Protein AF-A0A951EGH7-F1 (afdb_monomer_lite)

Foldseek 3Di:
DDDDDDDDDDDDDDDPDDPPPPPPPPPDAPQDALPPPDAAADVVLQVVVVVCVQVVVLQVVVCVVPVFGDWPVCCVVSVVSHDPQWDFADDDPQWTWTDRPDPWTWTKGADPVGRQKIKTWTDNHDAKIWMWIGDRPDIWIWIDSRPPDDIHTHHYDD

Sequence (158 aa):
MVRPAGAVAAAGLLALVSFRAPCALAQGLRDVPSSDVARDRDSHLTAIARTALPIIASLARYRAEHGRCPTLQDRAEFAALLPPGTRIGIPLQDGFELTQGEPAPWMYEASAQNPAQCSLSKKLGWDPDLVYKLDGASAHWFFSPGDGEDDRRVVLDP

Structure (mmCIF, N/CA/C/O backbone):
data_AF-A0A951EGH7-F1
#
_entry.id   AF-A0A951EGH7-F1
#
loop_
_atom_site.group_PDB
_atom_site.id
_atom_site.type_symbol
_atom_site.label_atom_id
_atom_site.label_alt_id
_atom_site.label_comp_id
_atom_site.label_asym_id
_atom_site.label_entity_id
_atom_site.label_seq_id
_atom_site.pdbx_PDB_ins_code
_atom_site.Cartn_x
_atom_site.Cartn_y
_atom_site.Cartn_z
_atom_site.occupancy
_atom_site.B_iso_or_equiv
_atom_site.auth_seq_id
_atom_site.auth_comp_id
_atom_site.auth_asym_id
_atom_site.auth_atom_id
_atom_site.pdbx_PDB_model_num
ATOM 1 N N . MET A 1 1 ? 76.490 54.596 13.956 1.00 41.81 1 MET A N 1
ATOM 2 C CA . MET A 1 1 ? 76.233 54.487 12.503 1.00 41.81 1 MET A CA 1
ATOM 3 C C . MET A 1 1 ? 74.889 53.807 12.321 1.00 41.81 1 MET A C 1
ATOM 5 O O . MET A 1 1 ? 74.787 52.622 12.594 1.00 41.81 1 MET A O 1
ATOM 9 N N . VAL A 1 2 ? 73.855 54.561 11.954 1.00 44.91 2 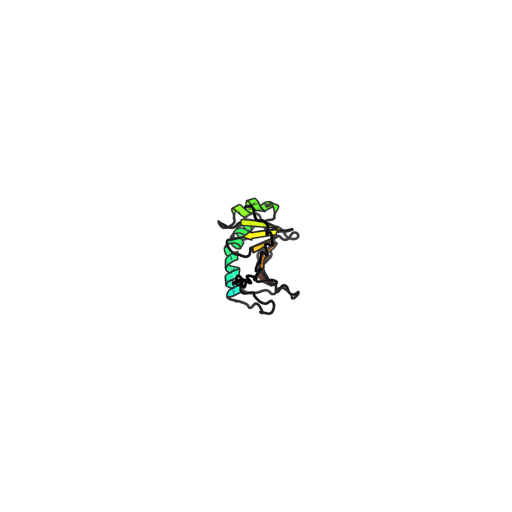VAL A N 1
ATOM 10 C CA . VAL A 1 2 ? 72.505 54.035 11.710 1.00 44.91 2 VAL A CA 1
ATOM 11 C C . VAL A 1 2 ? 72.232 54.227 10.224 1.00 44.91 2 VAL A C 1
ATOM 13 O O . VAL A 1 2 ? 72.296 55.351 9.729 1.00 44.91 2 VAL A O 1
ATOM 16 N N . ARG A 1 3 ? 72.002 53.125 9.506 1.00 41.03 3 ARG A N 1
ATOM 17 C CA . ARG A 1 3 ? 71.509 53.119 8.125 1.00 41.03 3 ARG A CA 1
ATOM 18 C C . ARG A 1 3 ? 70.215 52.307 8.039 1.00 41.03 3 ARG A C 1
ATOM 20 O O . ARG A 1 3 ? 69.987 51.454 8.893 1.00 41.03 3 ARG A O 1
ATOM 27 N N . PRO A 1 4 ? 69.362 52.638 7.060 1.00 49.88 4 PRO A N 1
ATOM 28 C CA . PRO A 1 4 ? 67.918 52.627 7.228 1.00 49.88 4 PRO A CA 1
ATOM 29 C C . PRO A 1 4 ? 67.212 51.670 6.257 1.00 49.88 4 PRO A C 1
ATOM 31 O O . PRO A 1 4 ? 67.850 51.062 5.407 1.00 49.88 4 PRO A O 1
ATOM 34 N N . ALA A 1 5 ? 65.879 51.695 6.354 1.00 44.03 5 ALA A N 1
ATOM 35 C CA . ALA A 1 5 ? 64.911 51.599 5.259 1.00 44.03 5 ALA A CA 1
ATOM 36 C C . ALA A 1 5 ? 64.787 50.280 4.479 1.00 44.03 5 ALA A C 1
ATOM 38 O O . ALA A 1 5 ? 65.745 49.736 3.943 1.00 44.03 5 ALA A O 1
ATOM 39 N N . GLY A 1 6 ? 63.532 49.870 4.289 1.00 38.38 6 GLY A N 1
ATOM 40 C CA . GLY A 1 6 ? 63.160 48.973 3.200 1.00 38.38 6 GLY A CA 1
ATOM 41 C C . GLY A 1 6 ? 61.929 48.136 3.500 1.00 38.38 6 GLY A C 1
ATOM 42 O O . GLY A 1 6 ? 62.043 46.939 3.719 1.00 38.38 6 GLY A O 1
ATOM 43 N N . ALA A 1 7 ? 60.749 48.758 3.496 1.00 46.41 7 ALA A N 1
ATOM 44 C CA . ALA A 1 7 ? 59.517 48.037 3.195 1.00 46.41 7 ALA A CA 1
ATOM 45 C C . ALA A 1 7 ? 59.588 47.480 1.759 1.00 46.41 7 ALA A C 1
ATOM 47 O O . ALA A 1 7 ? 60.259 48.090 0.929 1.00 46.41 7 ALA A O 1
ATOM 48 N N . VAL A 1 8 ? 58.872 46.387 1.461 1.00 46.94 8 VAL A N 1
ATOM 49 C CA . VAL A 1 8 ? 57.928 46.279 0.324 1.00 46.94 8 VAL A CA 1
ATOM 50 C C . VAL A 1 8 ? 57.332 44.860 0.232 1.00 46.94 8 VAL A C 1
ATOM 52 O O . VAL A 1 8 ? 58.038 43.860 0.211 1.00 46.94 8 VAL A O 1
ATOM 55 N N . ALA A 1 9 ? 55.998 44.865 0.150 1.00 40.53 9 ALA A N 1
ATOM 56 C CA . ALA A 1 9 ? 55.059 43.930 -0.475 1.00 40.53 9 ALA A CA 1
ATOM 57 C C . ALA A 1 9 ? 55.058 42.440 -0.088 1.00 40.53 9 ALA A C 1
ATOM 59 O O . ALA A 1 9 ? 55.759 41.603 -0.649 1.00 40.53 9 ALA A O 1
ATOM 60 N N . ALA A 1 10 ? 54.069 42.104 0.744 1.00 47.50 10 ALA A N 1
ATOM 61 C CA . ALA A 1 10 ? 53.392 40.819 0.701 1.00 47.50 10 ALA A CA 1
ATOM 62 C C . ALA A 1 10 ? 52.604 40.684 -0.617 1.00 47.50 10 ALA A C 1
ATOM 64 O O . ALA A 1 10 ? 51.736 41.505 -0.910 1.00 47.50 10 ALA A O 1
ATOM 65 N N . ALA A 1 11 ? 52.873 39.628 -1.380 1.00 46.72 11 ALA A N 1
ATOM 66 C CA . ALA A 1 11 ? 51.999 39.145 -2.442 1.00 46.72 11 ALA A CA 1
ATOM 67 C C . ALA A 1 11 ? 51.654 37.686 -2.123 1.00 46.72 11 ALA A C 1
ATOM 69 O O . ALA A 1 11 ? 52.430 36.768 -2.380 1.00 46.72 11 ALA A O 1
ATOM 70 N N . GLY A 1 12 ? 50.504 37.496 -1.475 1.00 40.19 12 GLY A N 1
ATOM 71 C CA . GLY A 1 12 ? 49.924 36.181 -1.236 1.00 40.19 12 GLY A CA 1
ATOM 72 C C . GLY A 1 12 ? 49.375 35.618 -2.541 1.00 40.19 12 GLY A C 1
ATOM 73 O O . GLY A 1 12 ? 48.466 36.194 -3.133 1.00 40.19 12 GLY A O 1
ATOM 74 N N . LEU A 1 13 ? 49.924 34.491 -2.984 1.00 41.16 13 LEU A N 1
ATOM 75 C CA . LEU A 1 13 ? 49.398 33.723 -4.106 1.00 41.16 13 LEU A CA 1
ATOM 76 C C . LEU A 1 13 ? 48.498 32.617 -3.536 1.00 41.16 13 LEU A C 1
ATOM 78 O O . LEU A 1 13 ? 48.962 31.541 -3.167 1.00 41.16 13 LEU A O 1
ATOM 82 N N . LEU A 1 14 ? 47.201 32.910 -3.412 1.00 43.19 14 LEU A N 1
ATOM 83 C CA . LEU A 1 14 ? 46.178 31.900 -3.146 1.00 43.19 14 LEU A CA 1
ATOM 84 C C . LEU A 1 14 ? 45.895 31.156 -4.460 1.00 43.19 14 LEU A C 1
ATOM 86 O O . LEU A 1 14 ? 45.169 31.646 -5.323 1.00 43.19 14 LEU A O 1
ATOM 90 N N . ALA A 1 15 ? 46.483 29.974 -4.628 1.00 45.31 15 ALA A N 1
ATOM 91 C 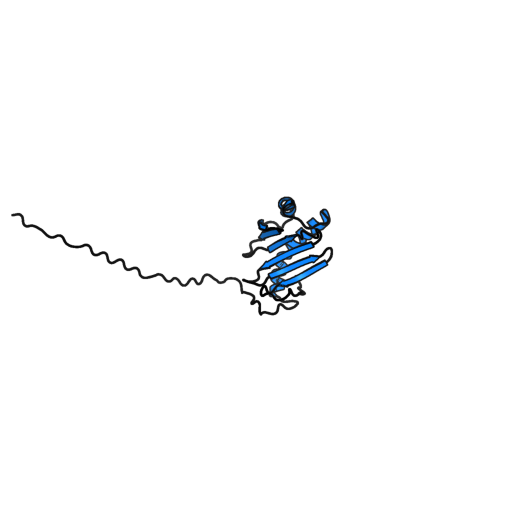CA . ALA A 1 15 ? 46.125 29.068 -5.712 1.00 45.31 15 ALA A CA 1
ATOM 92 C C . ALA A 1 15 ? 44.830 28.319 -5.345 1.00 45.31 15 ALA A C 1
ATOM 94 O O . ALA A 1 15 ? 44.854 27.286 -4.681 1.00 45.31 15 ALA A O 1
ATOM 95 N N . LEU A 1 16 ? 43.687 28.856 -5.776 1.00 49.94 16 LEU A N 1
ATOM 96 C CA . LEU A 1 16 ? 42.416 28.133 -5.842 1.00 49.94 16 LEU A CA 1
ATOM 97 C C . LEU A 1 16 ? 42.444 27.231 -7.081 1.00 49.94 16 LEU A C 1
ATOM 99 O O . LEU A 1 16 ? 42.087 27.663 -8.174 1.00 49.94 16 LEU A O 1
ATOM 103 N N . VAL A 1 17 ? 42.876 25.980 -6.920 1.00 52.22 17 VAL A N 1
ATOM 104 C CA . VAL A 1 17 ? 42.659 24.947 -7.940 1.00 52.22 17 VAL A CA 1
ATOM 105 C C . VAL A 1 17 ? 41.576 24.003 -7.445 1.00 52.22 17 VAL A C 1
ATOM 107 O O . VAL A 1 17 ? 41.686 23.342 -6.416 1.00 52.22 17 VAL A O 1
ATOM 110 N N . SER A 1 18 ? 40.484 24.037 -8.194 1.00 47.56 18 SER A N 1
ATOM 111 C CA . SER A 1 18 ? 39.198 23.414 -7.951 1.00 47.56 18 SER A CA 1
ATOM 112 C C . SER A 1 18 ? 39.304 21.896 -7.792 1.00 47.56 18 SER A C 1
ATOM 114 O O . SER A 1 18 ? 39.573 21.178 -8.754 1.00 47.56 18 SER A O 1
ATOM 116 N N . PHE A 1 19 ? 38.990 21.392 -6.597 1.00 45.84 19 PHE A N 1
ATOM 117 C CA . PHE A 1 19 ? 38.597 19.998 -6.408 1.00 45.84 19 PHE A CA 1
ATOM 118 C C . PHE A 1 19 ? 37.246 19.781 -7.106 1.00 45.84 19 PHE A C 1
ATOM 120 O O . PHE A 1 19 ? 36.183 19.953 -6.515 1.00 45.84 19 PHE A O 1
ATOM 127 N N . ARG A 1 20 ? 37.267 19.399 -8.386 1.00 49.38 20 ARG A N 1
ATOM 128 C CA . ARG A 1 20 ? 36.149 18.648 -8.964 1.00 49.38 20 ARG A CA 1
ATOM 129 C C . ARG A 1 20 ? 36.312 17.206 -8.512 1.00 49.38 20 ARG A C 1
ATOM 131 O O . ARG A 1 20 ? 36.861 16.385 -9.236 1.00 49.38 20 ARG A O 1
ATOM 138 N N . ALA A 1 21 ? 35.863 16.915 -7.294 1.00 47.50 21 ALA A N 1
ATOM 139 C CA . ALA A 1 21 ? 35.483 15.552 -6.971 1.00 47.50 21 ALA A CA 1
ATOM 140 C C . ALA A 1 21 ? 34.373 15.172 -7.965 1.00 47.50 21 ALA A C 1
ATOM 142 O O . ALA A 1 21 ? 33.345 15.856 -7.989 1.00 47.50 21 ALA A O 1
ATOM 143 N N . PRO A 1 22 ? 34.544 14.157 -8.830 1.00 47.56 22 PRO A N 1
ATOM 144 C CA . PRO A 1 22 ? 33.383 13.571 -9.463 1.00 47.56 22 PRO A CA 1
ATOM 145 C C . PRO A 1 22 ? 32.512 13.031 -8.327 1.00 47.56 22 PRO A C 1
ATOM 147 O O . PRO A 1 22 ? 32.901 12.103 -7.619 1.00 47.56 22 PRO A O 1
ATOM 150 N N . CYS A 1 23 ? 31.348 13.651 -8.132 1.00 43.22 23 CYS A N 1
ATOM 151 C CA . CYS A 1 23 ? 30.224 13.040 -7.440 1.00 43.22 23 CYS A CA 1
ATOM 152 C C . CYS A 1 23 ? 29.850 11.762 -8.201 1.00 43.22 23 CYS A C 1
ATOM 154 O O . CYS A 1 23 ? 28.944 11.759 -9.022 1.00 43.22 23 CYS A O 1
ATOM 156 N N . ALA A 1 24 ? 30.568 10.675 -7.948 1.00 45.34 24 ALA A N 1
ATOM 157 C CA . ALA A 1 24 ? 30.141 9.323 -8.267 1.00 45.34 24 ALA A CA 1
ATOM 158 C C . ALA A 1 24 ? 29.547 8.702 -6.994 1.00 45.34 24 ALA A C 1
ATOM 160 O O . ALA A 1 24 ? 29.967 7.647 -6.533 1.00 45.34 24 ALA A O 1
ATOM 161 N N . LEU A 1 25 ? 28.588 9.409 -6.390 1.00 49.91 25 LEU A N 1
ATOM 162 C CA . LEU A 1 25 ? 27.690 8.882 -5.366 1.00 49.91 25 LEU A CA 1
ATOM 163 C C . LEU A 1 25 ? 26.275 8.930 -5.928 1.00 49.91 25 LEU A C 1
ATOM 165 O O . LEU A 1 25 ? 25.472 9.786 -5.582 1.00 49.91 25 LEU A O 1
ATOM 169 N N . ALA A 1 26 ? 26.011 8.010 -6.846 1.00 46.75 26 ALA A N 1
ATOM 170 C CA . ALA A 1 26 ? 24.670 7.584 -7.197 1.00 46.75 26 ALA A CA 1
ATOM 171 C C . ALA A 1 26 ? 24.776 6.189 -7.823 1.00 46.75 26 ALA A C 1
ATOM 173 O O . ALA A 1 26 ? 24.516 5.990 -9.002 1.00 46.75 26 ALA A O 1
ATOM 174 N N . GLN A 1 27 ? 25.123 5.188 -7.011 1.00 39.84 27 GLN A N 1
ATOM 175 C CA . GLN A 1 27 ? 24.577 3.839 -7.219 1.00 39.84 27 GLN A CA 1
ATOM 176 C C . GLN A 1 27 ? 23.114 3.833 -6.736 1.00 39.84 27 GLN A C 1
ATOM 178 O O . GLN A 1 27 ? 22.704 3.004 -5.928 1.00 39.84 27 GLN A O 1
ATOM 183 N N . GLY A 1 28 ? 22.367 4.859 -7.152 1.00 37.56 28 GLY A N 1
ATOM 184 C CA . GLY A 1 28 ? 20.954 5.012 -6.883 1.00 37.56 28 GLY A CA 1
ATOM 185 C C . GLY A 1 28 ? 20.215 3.999 -7.733 1.00 37.56 28 GLY A C 1
ATOM 186 O O . GLY A 1 28 ? 20.627 3.743 -8.861 1.00 37.56 28 GLY A O 1
ATOM 187 N N . LEU A 1 29 ? 19.218 3.372 -7.111 1.00 45.72 29 LEU A N 1
ATOM 188 C CA . LEU A 1 29 ? 17.989 2.857 -7.708 1.00 45.72 29 LEU A CA 1
ATOM 189 C C . LEU A 1 29 ? 18.094 2.653 -9.224 1.00 45.72 29 LEU A C 1
ATOM 191 O O . LEU A 1 29 ? 18.170 3.621 -9.969 1.00 45.72 29 LEU A O 1
ATOM 195 N N . ARG A 1 30 ? 18.095 1.397 -9.688 1.00 49.50 30 ARG A N 1
ATOM 196 C CA . ARG A 1 30 ? 17.827 1.117 -11.104 1.00 49.50 30 ARG A CA 1
ATOM 197 C C . ARG A 1 30 ? 16.512 1.815 -11.448 1.00 49.50 30 ARG A C 1
ATOM 199 O O . ARG A 1 30 ? 15.463 1.317 -11.058 1.00 49.50 30 ARG A O 1
ATOM 206 N N . ASP A 1 31 ? 16.601 2.968 -12.100 1.00 57.47 31 ASP A N 1
ATOM 207 C CA . ASP A 1 31 ? 15.444 3.704 -12.576 1.00 57.47 31 ASP A CA 1
ATOM 208 C C . ASP A 1 31 ? 14.709 2.777 -13.537 1.00 57.47 31 ASP A C 1
ATOM 210 O O . ASP A 1 31 ? 15.292 2.319 -14.523 1.00 57.47 31 ASP A O 1
ATOM 214 N N . VAL A 1 32 ? 13.458 2.447 -13.223 1.00 56.97 32 VAL A N 1
ATOM 215 C CA . VAL A 1 32 ? 12.575 1.799 -14.192 1.00 56.97 32 VAL A CA 1
ATOM 216 C C . VAL A 1 32 ? 12.161 2.897 -15.178 1.00 56.97 32 VAL A C 1
ATOM 218 O O . VAL A 1 32 ? 11.505 3.852 -14.755 1.00 56.97 32 VAL A O 1
ATOM 221 N N . PRO A 1 33 ? 12.561 2.841 -16.463 1.00 58.78 33 PRO A N 1
ATOM 222 C CA . PRO A 1 33 ? 12.105 3.811 -17.451 1.00 58.78 33 PRO A CA 1
ATOM 223 C C . PRO A 1 33 ? 10.580 3.744 -17.569 1.00 58.78 33 PRO A C 1
ATOM 225 O O . PRO A 1 33 ? 10.022 2.650 -17.581 1.00 58.78 33 PRO A O 1
ATOM 228 N N . SER A 1 34 ? 9.902 4.880 -17.753 1.00 59.16 34 SER A N 1
ATOM 229 C CA . SER A 1 34 ? 8.457 4.892 -18.056 1.00 59.16 34 SER A CA 1
ATOM 230 C C . SER A 1 34 ? 8.112 4.042 -19.293 1.00 59.16 34 SER A C 1
ATOM 232 O O . SER A 1 34 ? 7.057 3.418 -19.359 1.00 59.16 34 SER A O 1
ATOM 234 N N . SER A 1 35 ? 9.060 3.941 -20.235 1.00 53.56 35 SER A N 1
ATOM 235 C CA . SER A 1 35 ? 8.962 3.131 -21.457 1.00 53.56 35 SER A CA 1
ATOM 236 C C . SER A 1 35 ? 9.152 1.619 -21.266 1.00 53.56 35 SER A C 1
ATOM 238 O O . SER A 1 35 ? 8.836 0.859 -22.188 1.00 53.56 35 SER A O 1
ATOM 240 N N . ASP A 1 36 ? 9.625 1.150 -20.103 1.00 59.94 36 ASP A N 1
ATOM 241 C CA . ASP A 1 36 ? 9.637 -0.283 -19.812 1.00 59.94 36 ASP A CA 1
ATOM 242 C C . ASP A 1 36 ? 8.200 -0.732 -19.529 1.00 59.94 36 ASP A C 1
ATOM 244 O O . ASP A 1 36 ? 7.575 -0.407 -18.519 1.00 59.94 36 ASP A O 1
ATOM 248 N N . VAL A 1 37 ? 7.643 -1.490 -20.475 1.00 65.12 37 VAL A N 1
ATOM 249 C CA . VAL A 1 37 ? 6.310 -2.074 -20.348 1.00 65.12 37 VAL A CA 1
ATOM 250 C C . VAL A 1 37 ? 6.330 -3.041 -19.171 1.00 65.12 37 VAL A C 1
ATOM 252 O O . VAL A 1 37 ? 6.814 -4.161 -19.318 1.00 65.12 37 VAL A O 1
ATOM 255 N N . ALA A 1 38 ? 5.806 -2.625 -18.018 1.00 79.38 38 ALA A N 1
ATOM 256 C CA . ALA A 1 38 ? 5.542 -3.517 -16.899 1.00 79.38 38 ALA A CA 1
ATOM 257 C C . ALA A 1 38 ? 4.751 -4.739 -17.381 1.00 79.38 38 ALA A C 1
ATOM 259 O O . ALA A 1 38 ? 3.702 -4.604 -18.017 1.00 79.38 38 ALA A O 1
ATOM 260 N N . ARG A 1 39 ? 5.281 -5.934 -17.113 1.00 86.81 39 ARG A N 1
ATOM 261 C CA . ARG A 1 39 ? 4.698 -7.207 -17.552 1.00 86.81 39 ARG A CA 1
ATOM 262 C C . ARG A 1 39 ? 4.141 -7.971 -16.365 1.00 86.81 39 ARG A C 1
ATOM 264 O O . ARG A 1 39 ? 4.640 -7.863 -15.246 1.00 86.81 39 ARG A O 1
ATOM 271 N N . ASP A 1 40 ? 3.152 -8.811 -16.638 1.00 91.19 40 ASP A N 1
ATOM 272 C CA . ASP A 1 40 ? 2.726 -9.821 -15.678 1.00 91.19 40 ASP A CA 1
ATOM 273 C C . ASP A 1 40 ? 3.914 -10.699 -15.272 1.00 91.19 40 ASP A C 1
ATOM 275 O O . ASP A 1 40 ? 4.724 -11.110 -16.110 1.00 91.19 40 ASP A O 1
ATOM 279 N N . ARG A 1 41 ? 3.989 -11.003 -13.975 1.00 91.19 41 ARG A N 1
ATOM 280 C CA . ARG A 1 41 ? 5.050 -11.785 -13.328 1.00 91.19 41 ARG A CA 1
ATOM 281 C C . ARG A 1 41 ? 6.449 -11.207 -13.518 1.00 91.19 41 ARG A C 1
ATOM 283 O O . ARG A 1 41 ? 7.434 -11.944 -13.460 1.00 91.19 41 ARG A O 1
ATOM 290 N N . ASP A 1 42 ? 6.551 -9.895 -13.717 1.00 92.75 42 ASP A N 1
ATOM 291 C CA . ASP A 1 42 ? 7.835 -9.211 -13.674 1.00 92.75 42 ASP A CA 1
ATOM 292 C C . ASP A 1 42 ? 8.515 -9.467 -12.318 1.00 92.75 42 ASP A C 1
ATOM 294 O O . ASP A 1 42 ? 7.931 -9.245 -11.250 1.00 92.75 42 ASP A O 1
ATOM 298 N N . SER A 1 43 ? 9.740 -9.994 -12.352 1.00 92.94 43 SER A N 1
ATOM 299 C CA . SER A 1 43 ? 10.443 -10.435 -11.144 1.00 92.94 43 SER A CA 1
ATOM 300 C C . SER A 1 43 ? 10.877 -9.268 -10.264 1.00 92.94 43 SER A C 1
ATOM 302 O O . SER A 1 43 ? 10.926 -9.415 -9.040 1.00 92.94 43 SER A O 1
ATOM 304 N N . HIS A 1 44 ? 11.156 -8.108 -10.860 1.00 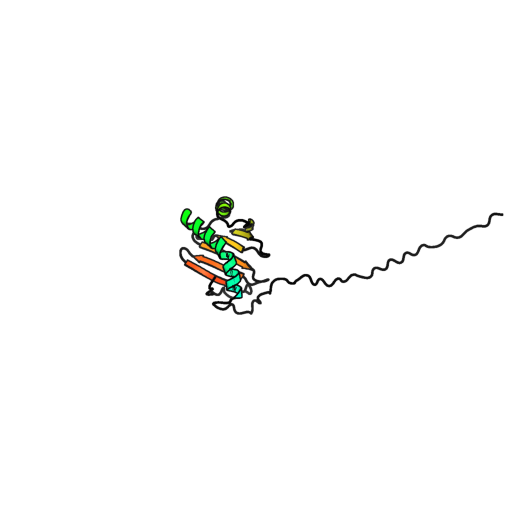91.31 44 HIS A N 1
ATOM 305 C CA . HIS A 1 44 ? 11.540 -6.908 -10.136 1.00 91.31 44 HIS A CA 1
ATOM 306 C C . HIS A 1 44 ? 10.330 -6.297 -9.424 1.00 91.31 44 HIS A C 1
ATOM 308 O O . HIS A 1 44 ? 10.377 -6.101 -8.208 1.00 91.31 44 HIS A O 1
ATOM 314 N N . LEU A 1 45 ? 9.215 -6.104 -10.134 1.00 93.69 45 LEU A N 1
ATOM 315 C CA . LEU A 1 45 ? 7.967 -5.619 -9.535 1.00 93.69 45 LEU A CA 1
ATOM 316 C C . LEU A 1 45 ? 7.432 -6.589 -8.480 1.00 93.69 45 LEU A C 1
ATOM 318 O O . LEU A 1 45 ? 6.971 -6.154 -7.429 1.00 93.69 45 LEU A O 1
ATOM 322 N N . THR A 1 46 ? 7.557 -7.899 -8.706 1.00 95.56 46 THR A N 1
ATOM 323 C CA . THR A 1 46 ? 7.195 -8.922 -7.712 1.00 95.56 46 THR A CA 1
ATOM 324 C C . THR A 1 46 ? 8.046 -8.805 -6.445 1.00 95.56 46 THR A C 1
ATOM 326 O O . THR A 1 46 ? 7.515 -8.858 -5.334 1.00 95.56 46 THR A O 1
ATOM 329 N N . ALA A 1 47 ? 9.361 -8.608 -6.580 1.00 94.06 47 ALA A N 1
ATOM 330 C CA . ALA A 1 47 ? 10.243 -8.404 -5.431 1.00 94.06 47 ALA A CA 1
ATOM 331 C C . ALA A 1 47 ? 9.887 -7.129 -4.652 1.00 94.06 47 ALA A C 1
ATOM 333 O O . ALA A 1 47 ? 9.923 -7.131 -3.423 1.00 94.06 47 ALA A O 1
ATOM 334 N N . ILE A 1 48 ? 9.486 -6.063 -5.347 1.00 94.06 48 ILE A N 1
ATOM 335 C CA . ILE A 1 48 ? 9.017 -4.834 -4.706 1.00 94.06 48 ILE A CA 1
ATOM 336 C C . ILE A 1 48 ? 7.674 -5.066 -4.005 1.00 94.06 48 ILE A C 1
ATOM 338 O O . ILE A 1 48 ? 7.553 -4.744 -2.823 1.00 94.06 48 ILE A O 1
ATOM 342 N N . ALA A 1 49 ? 6.697 -5.680 -4.677 1.00 96.44 49 ALA A N 1
ATOM 343 C CA . ALA A 1 49 ? 5.382 -6.011 -4.121 1.00 96.44 49 ALA A CA 1
ATOM 344 C C . ALA A 1 49 ? 5.483 -6.837 -2.827 1.00 96.44 49 ALA A C 1
ATOM 346 O O . ALA A 1 49 ? 4.754 -6.579 -1.868 1.00 96.44 49 ALA A O 1
ATOM 347 N N . ARG A 1 50 ? 6.448 -7.765 -2.748 1.00 95.81 50 ARG A N 1
ATOM 348 C CA . ARG A 1 50 ? 6.750 -8.537 -1.526 1.00 95.81 50 ARG A CA 1
ATOM 349 C C . ARG A 1 50 ? 7.021 -7.667 -0.310 1.00 95.81 50 ARG A C 1
ATOM 351 O O . ARG A 1 50 ? 6.621 -8.024 0.796 1.00 95.81 50 ARG A O 1
ATOM 358 N N . THR A 1 51 ? 7.663 -6.517 -0.501 1.00 94.88 51 THR A N 1
ATOM 359 C CA . THR A 1 51 ? 7.979 -5.606 0.609 1.00 94.88 51 THR A CA 1
ATOM 360 C C . THR A 1 51 ? 6.731 -4.974 1.227 1.00 94.88 51 THR A C 1
ATOM 362 O O . THR A 1 51 ? 6.768 -4.599 2.395 1.00 94.88 51 THR A O 1
ATOM 365 N N . ALA A 1 52 ? 5.612 -4.901 0.496 1.00 95.81 52 ALA A N 1
ATOM 366 C CA . ALA A 1 52 ? 4.339 -4.413 1.027 1.00 95.81 52 ALA A CA 1
ATOM 367 C C . ALA A 1 52 ? 3.545 -5.481 1.790 1.00 95.81 52 ALA A C 1
ATOM 369 O O . ALA A 1 52 ? 2.632 -5.117 2.528 1.00 95.81 52 ALA A O 1
ATOM 370 N N . LEU A 1 53 ? 3.851 -6.778 1.646 1.00 96.25 53 LEU A N 1
ATOM 371 C CA . LEU A 1 53 ? 3.038 -7.853 2.235 1.00 96.25 53 LEU A CA 1
ATOM 372 C C . LEU A 1 53 ? 2.804 -7.695 3.748 1.00 96.25 53 LEU A C 1
ATOM 374 O O . LEU A 1 53 ? 1.659 -7.857 4.178 1.00 96.25 53 LEU A O 1
ATOM 378 N N . PRO A 1 54 ? 3.808 -7.327 4.570 1.00 95.94 54 PRO A N 1
ATOM 379 C CA . PRO A 1 54 ? 3.576 -7.097 5.993 1.00 95.94 54 PRO A CA 1
ATOM 380 C C . PRO A 1 54 ? 2.606 -5.935 6.264 1.00 95.94 54 PRO A C 1
ATOM 382 O O . PRO A 1 54 ? 1.747 -6.050 7.135 1.00 95.94 54 PRO A O 1
ATOM 385 N N . ILE A 1 55 ? 2.691 -4.848 5.488 1.00 96.50 55 ILE A N 1
ATOM 386 C CA . ILE A 1 55 ? 1.790 -3.688 5.591 1.00 96.50 55 ILE A CA 1
ATOM 387 C C . ILE A 1 55 ? 0.372 -4.072 5.146 1.00 96.50 55 ILE A C 1
ATOM 389 O O . ILE A 1 55 ? -0.600 -3.740 5.823 1.00 96.50 55 ILE A O 1
ATOM 393 N N . ILE A 1 56 ? 0.244 -4.815 4.041 1.00 97.12 56 ILE A N 1
ATOM 394 C CA . ILE A 1 56 ? -1.037 -5.327 3.534 1.00 97.12 56 ILE A CA 1
ATOM 395 C C . ILE A 1 56 ? -1.708 -6.218 4.585 1.00 97.12 56 ILE A C 1
ATOM 397 O O . ILE A 1 56 ? -2.915 -6.111 4.799 1.00 97.12 56 ILE A O 1
ATOM 401 N N . ALA A 1 57 ? -0.941 -7.054 5.290 1.00 97.12 57 ALA A N 1
ATOM 402 C CA . ALA A 1 57 ? -1.467 -7.865 6.383 1.00 97.12 57 ALA A CA 1
ATOM 403 C C . ALA A 1 57 ? -1.994 -7.002 7.546 1.00 97.12 57 ALA A C 1
ATOM 405 O O . ALA A 1 57 ? -3.068 -7.289 8.076 1.00 97.12 57 ALA A O 1
ATOM 406 N N . SER A 1 58 ? -1.292 -5.927 7.920 1.00 97.44 58 SER A N 1
ATOM 407 C CA . SER A 1 58 ? -1.772 -4.969 8.928 1.00 97.44 58 SER A CA 1
ATOM 408 C C . SER A 1 58 ? -3.041 -4.240 8.476 1.00 97.44 58 SER A C 1
ATOM 410 O O . SER A 1 58 ? -3.978 -4.116 9.263 1.00 97.44 58 SER A O 1
ATOM 412 N N . LEU A 1 59 ? -3.123 -3.823 7.205 1.00 97.12 59 LEU A N 1
ATOM 413 C CA . LEU A 1 59 ? -4.341 -3.242 6.624 1.00 97.12 59 LEU A CA 1
ATOM 414 C C . LEU A 1 59 ? -5.509 -4.229 6.668 1.00 97.12 59 LEU A C 1
ATOM 416 O O . LEU A 1 59 ? -6.617 -3.853 7.042 1.00 97.12 59 LEU A O 1
ATOM 420 N N . ALA A 1 60 ? -5.274 -5.494 6.319 1.00 96.75 60 ALA A N 1
ATOM 421 C CA . ALA A 1 60 ? -6.304 -6.525 6.360 1.00 96.75 60 ALA A CA 1
ATOM 422 C C . ALA A 1 60 ? -6.841 -6.742 7.783 1.00 96.75 60 ALA A C 1
ATOM 424 O O . ALA A 1 60 ? -8.054 -6.836 7.959 1.00 96.75 60 ALA A O 1
ATOM 425 N N . ARG A 1 61 ? -5.962 -6.760 8.796 1.00 97.38 61 ARG A N 1
ATOM 426 C CA . ARG A 1 61 ? -6.361 -6.856 10.213 1.00 97.38 61 ARG A CA 1
ATOM 427 C C . ARG A 1 61 ? -7.188 -5.653 10.650 1.00 97.38 61 ARG A C 1
ATOM 429 O O . ARG A 1 61 ? -8.302 -5.842 11.124 1.00 97.38 61 ARG A O 1
ATOM 436 N N . TYR A 1 62 ? -6.699 -4.439 10.389 1.00 97.56 62 TYR A N 1
ATOM 437 C CA . TYR A 1 62 ? -7.433 -3.213 10.707 1.00 97.56 62 TYR A CA 1
ATOM 438 C C . TYR A 1 62 ? -8.832 -3.229 10.073 1.00 97.56 62 TYR A C 1
ATOM 440 O O . TYR A 1 62 ? -9.842 -2.979 10.722 1.00 97.56 62 TYR A O 1
ATOM 448 N N . ARG A 1 63 ? -8.931 -3.612 8.798 1.00 96.25 63 ARG A N 1
ATOM 449 C CA . ARG A 1 63 ? -10.223 -3.683 8.104 1.00 96.25 63 ARG A CA 1
ATOM 450 C C . ARG A 1 63 ? -11.147 -4.763 8.649 1.00 96.25 63 ARG A C 1
ATOM 452 O O . ARG A 1 63 ? -12.355 -4.549 8.657 1.00 96.25 63 ARG A O 1
ATOM 459 N N . ALA A 1 64 ? -10.614 -5.902 9.079 1.00 95.69 64 ALA A N 1
ATOM 460 C CA . ALA A 1 64 ? -11.417 -6.952 9.697 1.00 95.69 64 ALA A CA 1
ATOM 461 C C . ALA A 1 64 ? -12.041 -6.482 11.022 1.00 95.69 64 ALA A C 1
ATOM 463 O O . ALA A 1 64 ? -13.170 -6.857 11.328 1.00 95.69 64 ALA A O 1
ATOM 464 N N . GLU A 1 65 ? -11.331 -5.637 11.772 1.00 96.94 65 GLU A N 1
ATOM 465 C CA . GLU A 1 65 ? -11.780 -5.105 13.063 1.00 96.94 65 GLU A CA 1
ATOM 466 C C . GLU A 1 65 ? -12.724 -3.901 12.910 1.00 96.94 65 GLU A C 1
ATOM 468 O O . GLU A 1 65 ? -13.725 -3.803 13.619 1.00 96.94 65 GLU A O 1
ATOM 473 N N . HIS A 1 66 ? -12.451 -3.009 11.954 1.00 96.44 66 HIS A N 1
ATOM 474 C CA . HIS A 1 66 ? -13.151 -1.724 11.832 1.00 96.44 66 HIS A CA 1
ATOM 475 C C . HIS A 1 66 ? -14.117 -1.630 10.642 1.00 96.44 66 HIS A C 1
ATOM 477 O O . HIS A 1 66 ? -14.878 -0.667 10.543 1.00 96.44 66 HIS A O 1
ATOM 483 N N . GLY A 1 67 ? -14.080 -2.576 9.701 1.00 95.44 67 GLY A N 1
ATOM 484 C CA . GLY A 1 67 ? -14.901 -2.556 8.483 1.00 95.44 67 GLY A CA 1
ATOM 485 C C . GLY A 1 67 ? -14.526 -1.467 7.465 1.00 95.44 67 GLY A C 1
ATOM 486 O O . GLY A 1 67 ? -15.223 -1.299 6.465 1.00 95.44 67 GLY A O 1
ATOM 487 N N . ARG A 1 68 ? -13.433 -0.727 7.694 1.00 95.94 68 ARG A N 1
ATOM 488 C CA . ARG A 1 68 ? -12.949 0.387 6.859 1.00 95.94 68 ARG A CA 1
ATOM 489 C C . ARG A 1 68 ? -11.426 0.459 6.841 1.00 95.94 68 ARG A C 1
ATOM 491 O O . ARG A 1 68 ? -10.772 -0.077 7.731 1.00 95.94 68 ARG A O 1
ATOM 498 N N . CYS A 1 69 ? -10.866 1.119 5.835 1.00 96.88 69 CYS A N 1
ATOM 499 C CA . CYS A 1 69 ? -9.450 1.457 5.780 1.00 96.88 69 CYS A CA 1
ATOM 500 C C . CYS A 1 69 ? -9.103 2.522 6.854 1.00 96.88 69 CYS A C 1
ATOM 502 O O . CYS A 1 69 ? -9.961 3.348 7.198 1.00 96.88 69 CYS A O 1
ATOM 504 N N . PRO A 1 70 ? -7.877 2.504 7.413 1.00 96.38 70 PRO A N 1
ATOM 505 C CA . PRO A 1 70 ? -7.447 3.492 8.401 1.00 96.38 70 PRO A CA 1
ATOM 506 C C . PRO A 1 70 ? -7.329 4.882 7.771 1.00 96.38 70 PRO A C 1
ATOM 508 O O . PRO A 1 70 ? -6.877 5.031 6.640 1.00 96.38 70 PRO A O 1
ATOM 511 N N . THR A 1 71 ? -7.711 5.918 8.501 1.00 95.19 71 THR A N 1
ATOM 512 C CA . THR A 1 71 ? -7.540 7.314 8.083 1.00 95.19 71 THR A CA 1
ATOM 513 C C . THR A 1 71 ? -6.384 7.953 8.844 1.00 95.19 71 THR A C 1
ATOM 515 O O . THR A 1 71 ? -5.809 7.361 9.761 1.00 95.19 71 THR A O 1
ATOM 518 N N . LEU A 1 72 ? -6.060 9.207 8.524 1.00 91.69 72 LEU A N 1
ATOM 519 C CA . LEU A 1 72 ? -5.070 9.965 9.289 1.00 91.69 72 LEU A CA 1
ATOM 520 C C . LEU A 1 72 ? -5.457 10.118 10.776 1.00 91.69 72 LEU A C 1
ATOM 522 O O . LEU A 1 72 ? -4.573 10.218 11.630 1.00 91.69 72 LEU A O 1
ATOM 526 N N . GLN A 1 73 ? -6.757 10.106 11.099 1.00 92.06 73 GLN A N 1
ATOM 527 C CA . GLN A 1 73 ? -7.245 10.165 12.483 1.00 92.06 73 GLN A CA 1
ATOM 528 C C . GLN A 1 73 ? -6.929 8.878 13.256 1.00 92.06 73 GLN A C 1
ATOM 530 O O . GLN A 1 73 ? -6.630 8.935 14.446 1.00 92.06 73 GLN A O 1
ATOM 535 N N . ASP A 1 74 ? -6.898 7.738 12.565 1.00 94.38 74 ASP A N 1
ATOM 536 C CA . ASP A 1 74 ? -6.646 6.420 13.156 1.00 94.38 74 ASP A CA 1
ATOM 537 C C . ASP A 1 74 ? -5.155 6.066 13.199 1.00 94.38 74 ASP A C 1
ATOM 539 O O . ASP A 1 74 ? -4.785 4.964 13.596 1.00 94.38 74 ASP A O 1
ATOM 543 N N . ARG A 1 75 ? -4.264 6.979 12.788 1.00 91.19 75 ARG A N 1
ATOM 544 C CA . ARG A 1 75 ? -2.833 6.685 12.594 1.00 91.19 75 ARG A CA 1
ATOM 545 C C . ARG A 1 75 ? -2.167 6.027 13.803 1.00 91.19 75 ARG A C 1
ATOM 547 O O . ARG A 1 75 ? -1.298 5.187 13.628 1.00 91.19 75 ARG A O 1
ATOM 554 N N . ALA A 1 76 ? -2.538 6.422 15.023 1.00 92.56 76 ALA A N 1
ATOM 555 C CA . ALA A 1 76 ? -1.921 5.906 16.243 1.00 92.56 76 ALA A CA 1
ATOM 556 C C . ALA A 1 76 ? -2.363 4.466 16.530 1.00 92.56 76 ALA A C 1
ATOM 558 O O . ALA A 1 76 ? -1.548 3.637 16.924 1.00 92.56 76 ALA A O 1
ATOM 559 N N . GLU A 1 77 ? -3.638 4.174 16.285 1.00 95.56 77 GLU A N 1
ATOM 560 C CA . GLU A 1 77 ? -4.202 2.831 16.382 1.00 95.56 77 GLU A CA 1
ATOM 561 C C . GLU A 1 77 ? -3.623 1.932 15.287 1.00 95.56 77 GLU A C 1
ATOM 563 O O . GLU A 1 77 ? -3.083 0.867 15.577 1.00 95.56 77 GLU A O 1
ATOM 568 N N . PHE A 1 78 ? -3.617 2.403 14.037 1.00 96.38 78 PHE A N 1
ATOM 569 C CA . PHE A 1 78 ? -3.037 1.654 12.928 1.00 96.38 78 PHE A CA 1
ATOM 570 C C . PHE A 1 78 ? -1.533 1.405 13.117 1.00 96.38 78 PHE A C 1
ATOM 572 O O . PHE A 1 78 ? -1.057 0.306 12.834 1.00 96.38 78 PHE A O 1
ATOM 579 N N . ALA A 1 79 ? -0.787 2.369 13.670 1.00 94.75 79 ALA A N 1
ATOM 580 C CA . ALA A 1 79 ? 0.631 2.201 13.986 1.00 94.75 79 ALA A CA 1
ATOM 581 C C . ALA A 1 79 ? 0.900 1.035 14.947 1.00 94.75 79 ALA A C 1
ATOM 583 O O . ALA A 1 79 ? 1.939 0.389 14.827 1.00 94.75 79 ALA A O 1
ATOM 584 N N . ALA A 1 80 ? -0.026 0.732 15.863 1.00 95.56 80 ALA A N 1
ATOM 585 C CA . ALA A 1 80 ? 0.107 -0.400 16.779 1.00 95.56 80 ALA A CA 1
ATOM 586 C C . ALA A 1 80 ? 0.000 -1.763 16.069 1.00 95.56 80 ALA A C 1
ATOM 588 O O . ALA A 1 80 ? 0.482 -2.767 16.593 1.00 95.56 80 ALA A O 1
ATOM 589 N N . LEU A 1 81 ? -0.601 -1.803 14.875 1.00 96.69 81 LEU A N 1
ATOM 590 C CA . LEU A 1 81 ? -0.729 -3.008 14.051 1.00 96.69 81 LEU A CA 1
ATOM 591 C C . LEU A 1 81 ? 0.413 -3.174 13.045 1.00 96.69 81 LEU A C 1
ATOM 593 O O . LEU A 1 81 ? 0.521 -4.237 12.423 1.00 96.69 81 LEU A O 1
ATOM 597 N N . LEU A 1 82 ? 1.225 -2.137 12.826 1.00 95.94 82 LEU A N 1
ATOM 598 C CA . LEU A 1 82 ? 2.287 -2.168 11.829 1.00 95.94 82 LEU A CA 1
ATOM 599 C C . LEU A 1 82 ? 3.435 -3.105 12.245 1.00 95.94 82 LEU A C 1
ATOM 601 O O . LEU A 1 82 ? 3.697 -3.295 13.436 1.00 95.94 82 LEU A O 1
ATOM 605 N N . PRO A 1 83 ? 4.164 -3.681 11.271 1.00 93.81 83 PRO A N 1
ATOM 606 C CA . PRO A 1 83 ? 5.345 -4.484 11.559 1.00 93.81 83 PRO A CA 1
ATOM 607 C C . PRO A 1 83 ? 6.383 -3.688 12.368 1.00 93.81 83 PRO A C 1
ATOM 609 O O . PRO A 1 83 ? 6.581 -2.498 12.088 1.00 93.81 83 PRO A O 1
ATOM 612 N N . PRO A 1 84 ? 7.109 -4.324 13.308 1.00 91.19 84 PRO A N 1
ATOM 613 C CA . PRO A 1 84 ? 8.178 -3.666 14.052 1.00 91.19 84 PRO A CA 1
ATOM 614 C C . PRO A 1 84 ? 9.181 -2.966 13.128 1.00 91.19 84 PRO A C 1
ATOM 616 O O . PRO A 1 84 ? 9.622 -3.531 12.130 1.00 91.19 84 PRO A O 1
ATOM 619 N N . GLY A 1 85 ? 9.546 -1.729 13.467 1.00 89.25 85 GLY A N 1
ATOM 620 C CA . GLY A 1 85 ? 10.458 -0.909 12.662 1.00 89.25 85 GLY A CA 1
ATOM 621 C C . GLY A 1 85 ? 9.791 -0.132 11.521 1.00 89.25 85 GLY A C 1
ATOM 622 O O . GLY A 1 85 ? 10.446 0.728 10.929 1.00 89.25 85 GLY A O 1
ATOM 623 N N . THR A 1 86 ? 8.502 -0.361 11.252 1.00 94.31 86 THR A N 1
ATOM 624 C CA . THR A 1 86 ? 7.724 0.492 10.344 1.00 94.31 86 THR A CA 1
ATOM 625 C C . THR A 1 86 ? 7.395 1.805 11.039 1.00 94.31 86 THR A C 1
ATOM 627 O O . THR A 1 86 ? 6.899 1.819 12.166 1.00 94.31 86 THR A O 1
ATOM 630 N N . ARG A 1 87 ? 7.668 2.923 10.371 1.00 91.88 87 ARG A N 1
ATOM 631 C CA . ARG A 1 87 ? 7.357 4.264 10.873 1.00 91.88 87 ARG A CA 1
ATOM 632 C C . ARG A 1 87 ? 6.312 4.914 9.982 1.00 91.88 87 ARG A C 1
ATOM 634 O O . ARG A 1 87 ? 6.475 4.907 8.765 1.00 91.88 87 ARG A O 1
ATOM 641 N N . ILE A 1 88 ? 5.286 5.496 10.600 1.00 93.12 88 ILE A N 1
ATOM 642 C CA . ILE A 1 88 ? 4.383 6.420 9.912 1.00 93.12 88 ILE A CA 1
ATOM 643 C C . ILE A 1 88 ? 5.105 7.762 9.792 1.00 93.12 88 ILE A C 1
ATOM 645 O O . ILE A 1 88 ? 5.533 8.327 10.802 1.00 93.12 88 ILE A O 1
ATOM 649 N N . GLY A 1 89 ? 5.298 8.208 8.556 1.00 87.81 89 GLY A N 1
ATOM 650 C CA . GLY A 1 89 ? 6.028 9.420 8.209 1.00 87.81 89 GLY A CA 1
ATOM 651 C C . GLY A 1 89 ? 5.111 10.619 7.997 1.00 87.81 89 GLY A C 1
ATOM 652 O O . GLY A 1 89 ? 4.213 10.894 8.798 1.00 87.81 89 GLY A O 1
ATOM 653 N N . ILE A 1 90 ? 5.386 11.362 6.927 1.00 84.88 90 ILE A N 1
ATOM 654 C CA . ILE A 1 90 ? 4.737 12.638 6.632 1.00 84.88 90 ILE A CA 1
ATOM 655 C C . ILE A 1 90 ? 3.238 12.414 6.360 1.00 84.88 90 ILE A C 1
ATOM 657 O O . ILE A 1 90 ? 2.887 11.546 5.557 1.00 84.88 90 ILE A O 1
ATOM 661 N N . PRO A 1 91 ? 2.341 13.180 7.012 1.00 87.25 91 PRO A N 1
ATOM 662 C CA . PRO A 1 91 ? 0.934 13.221 6.639 1.00 87.25 91 PRO A CA 1
ATOM 663 C C . PRO A 1 91 ? 0.764 13.760 5.218 1.00 87.25 91 PRO A C 1
ATOM 665 O O . PRO A 1 91 ? 1.274 14.834 4.894 1.00 87.25 91 PRO A O 1
ATOM 668 N N . LEU A 1 92 ? 0.001 13.043 4.404 1.00 86.81 92 LEU A N 1
ATOM 669 C CA . LEU A 1 92 ? -0.525 13.541 3.140 1.00 86.81 92 LEU A CA 1
ATOM 670 C C . LEU A 1 92 ? -1.959 14.035 3.334 1.00 86.81 92 LEU A C 1
ATOM 672 O O . LEU A 1 92 ? -2.544 13.857 4.402 1.00 86.81 92 LEU A O 1
ATOM 676 N N . GLN A 1 93 ? -2.531 14.638 2.290 1.00 85.50 93 GLN A N 1
ATOM 677 C CA . GLN A 1 93 ? -3.912 15.118 2.315 1.00 85.50 93 GLN A CA 1
ATOM 678 C C . GLN A 1 93 ? -4.891 14.015 2.751 1.00 85.50 93 GLN A C 1
ATOM 680 O O . GLN A 1 93 ? -5.642 14.218 3.701 1.00 85.50 93 GLN A O 1
ATOM 685 N N . ASP A 1 94 ? -4.806 12.839 2.122 1.00 88.62 94 ASP A N 1
ATOM 686 C CA . ASP A 1 94 ? -5.708 11.705 2.361 1.00 88.62 94 ASP A CA 1
ATOM 687 C C . ASP A 1 94 ? -4.949 10.441 2.814 1.00 88.62 94 ASP A C 1
ATOM 689 O O . ASP A 1 94 ? -5.403 9.308 2.644 1.00 88.62 94 ASP A O 1
ATOM 693 N N . GLY A 1 95 ? -3.757 10.619 3.391 1.00 93.25 95 GLY A N 1
ATOM 694 C CA . GLY A 1 95 ? -2.808 9.523 3.532 1.00 93.25 95 GLY A CA 1
ATOM 695 C C . GLY A 1 95 ? -1.606 9.796 4.425 1.00 93.25 95 GLY A C 1
ATOM 696 O O . GLY A 1 95 ? -1.558 10.777 5.170 1.00 93.25 95 GLY A O 1
ATOM 697 N N . PHE A 1 96 ? -0.625 8.902 4.363 1.00 95.19 96 PHE A N 1
ATOM 698 C CA . PHE A 1 96 ? 0.650 9.031 5.067 1.00 95.19 96 PHE A CA 1
ATOM 699 C C . PHE A 1 96 ? 1.729 8.114 4.481 1.00 95.19 96 PHE A C 1
ATOM 701 O O . PHE A 1 96 ? 1.447 7.110 3.830 1.00 95.19 96 PHE A O 1
ATOM 708 N N . GLU A 1 97 ? 2.988 8.447 4.751 1.00 95.50 97 GLU A N 1
ATOM 709 C CA . GLU A 1 97 ? 4.140 7.597 4.432 1.00 95.50 97 GLU A CA 1
ATOM 710 C C . GLU A 1 97 ? 4.292 6.425 5.406 1.00 95.50 97 GLU A C 1
ATOM 712 O O . GLU A 1 97 ? 4.057 6.554 6.609 1.00 95.50 97 GLU A O 1
ATOM 717 N N . LEU A 1 98 ? 4.775 5.296 4.895 1.00 95.19 98 LEU A N 1
ATOM 718 C CA . LEU A 1 98 ? 5.124 4.089 5.634 1.00 95.19 98 LEU A CA 1
ATOM 719 C C . LEU A 1 98 ? 6.556 3.669 5.286 1.00 95.19 98 LEU A C 1
ATOM 721 O O . LEU A 1 98 ? 6.833 3.151 4.203 1.00 95.19 98 LEU A O 1
ATOM 725 N N . THR A 1 99 ? 7.478 3.871 6.226 1.00 91.75 99 THR A N 1
ATOM 726 C CA . THR A 1 99 ? 8.913 3.622 6.022 1.00 91.75 99 THR A CA 1
ATOM 727 C C . THR A 1 99 ? 9.368 2.383 6.781 1.00 91.75 99 THR A C 1
ATOM 729 O O . THR A 1 99 ? 9.273 2.350 8.008 1.00 91.75 99 THR A O 1
ATOM 732 N N . GLN A 1 100 ? 9.940 1.403 6.074 1.00 86.38 100 GLN A N 1
ATOM 733 C CA . GLN A 1 100 ? 10.446 0.143 6.640 1.00 86.38 100 GLN A CA 1
ATOM 734 C C . GLN A 1 100 ? 11.918 -0.097 6.251 1.00 86.38 100 GLN A C 1
ATOM 736 O O . GLN A 1 100 ? 12.234 -1.029 5.524 1.00 86.38 100 GLN A O 1
ATOM 741 N N . GLY A 1 101 ? 12.829 0.779 6.687 1.00 76.12 101 GLY A N 1
ATOM 742 C CA . GLY A 1 101 ? 14.284 0.627 6.477 1.00 76.12 101 GLY A CA 1
ATOM 743 C C . GLY A 1 101 ? 14.798 0.798 5.035 1.00 76.12 101 GLY A C 1
ATOM 744 O O . GLY A 1 101 ? 15.995 0.976 4.846 1.00 76.12 101 GLY A O 1
ATOM 745 N N . GLU A 1 102 ? 13.907 0.787 4.046 1.00 74.00 102 GLU A N 1
ATOM 746 C CA . GLU A 1 102 ? 14.177 1.014 2.622 1.00 74.00 102 GLU A CA 1
ATOM 747 C C . GLU A 1 102 ? 14.331 2.512 2.279 1.00 74.00 102 GLU A C 1
ATOM 749 O O . GLU A 1 102 ? 13.779 3.360 2.988 1.00 74.00 102 GLU A O 1
ATOM 754 N N . PRO A 1 103 ? 15.030 2.863 1.176 1.00 72.38 103 PRO A N 1
ATOM 755 C CA . PRO A 1 103 ? 15.280 4.257 0.802 1.00 72.38 103 PRO A CA 1
ATOM 756 C C . PRO A 1 103 ? 14.017 5.018 0.372 1.00 72.38 103 PRO A C 1
ATOM 758 O O . PRO A 1 103 ? 13.960 6.229 0.559 1.00 72.38 103 PRO A O 1
ATOM 761 N N . ALA A 1 104 ? 13.008 4.329 -0.175 1.00 85.31 104 ALA A N 1
ATOM 762 C CA . ALA A 1 104 ? 11.741 4.932 -0.590 1.00 85.31 104 ALA A CA 1
ATOM 763 C C . ALA A 1 104 ? 10.569 4.385 0.249 1.00 85.31 104 ALA A C 1
ATOM 765 O O . ALA A 1 104 ? 10.412 3.155 0.321 1.00 85.31 104 ALA A O 1
ATOM 766 N N . PRO A 1 105 ? 9.740 5.249 0.866 1.00 93.88 105 PRO A N 1
ATOM 767 C CA . PRO A 1 105 ? 8.578 4.818 1.635 1.00 93.88 105 PRO A CA 1
ATOM 768 C C . PRO A 1 105 ? 7.498 4.209 0.735 1.00 93.88 105 PRO A C 1
ATOM 770 O O . PRO A 1 105 ? 7.466 4.428 -0.476 1.00 93.88 105 PRO A O 1
ATOM 773 N N . TRP A 1 106 ? 6.606 3.434 1.345 1.00 96.19 106 TRP A N 1
ATOM 774 C CA . TRP A 1 106 ? 5.292 3.165 0.774 1.00 96.19 106 TRP A CA 1
ATOM 775 C C . TRP A 1 106 ? 4.370 4.337 1.100 1.00 96.19 106 TRP A C 1
ATOM 777 O O . TRP A 1 106 ? 4.326 4.793 2.239 1.00 96.19 106 TRP A O 1
ATOM 787 N N . MET A 1 107 ? 3.622 4.810 0.118 1.00 96.06 107 MET A N 1
ATOM 788 C CA . MET A 1 107 ? 2.606 5.835 0.286 1.00 96.06 107 MET A CA 1
ATOM 789 C C . MET A 1 107 ? 1.263 5.171 0.506 1.00 96.06 107 MET A C 1
ATOM 791 O O . MET A 1 107 ? 0.820 4.393 -0.332 1.00 96.06 107 MET A O 1
ATOM 795 N N . TYR A 1 108 ? 0.623 5.455 1.630 1.00 97.19 108 TYR A N 1
ATOM 796 C CA . TYR A 1 108 ? -0.723 4.988 1.914 1.00 97.19 108 TYR A CA 1
ATOM 797 C C . TYR A 1 108 ? -1.731 6.106 1.685 1.00 97.19 108 TYR A C 1
ATOM 799 O O . TYR A 1 108 ? -1.520 7.214 2.172 1.00 97.19 108 TYR A O 1
ATOM 807 N N . GLU A 1 109 ? -2.846 5.791 1.029 1.00 96.38 109 GLU A N 1
ATOM 808 C CA . GLU A 1 109 ? -3.970 6.709 0.833 1.00 96.38 109 GLU A CA 1
ATOM 809 C C . GLU A 1 109 ? -5.299 5.993 1.083 1.00 96.38 109 GLU A C 1
ATOM 811 O O . GLU A 1 109 ? -5.534 4.887 0.588 1.00 96.38 109 GLU A O 1
ATOM 816 N N . ALA A 1 110 ? -6.180 6.624 1.857 1.00 96.00 110 ALA A N 1
ATOM 817 C CA . ALA A 1 110 ? -7.549 6.171 2.065 1.00 96.00 110 ALA A CA 1
ATOM 818 C C . ALA A 1 110 ? -8.492 6.956 1.151 1.00 96.00 110 ALA A C 1
ATOM 820 O O . ALA A 1 110 ? -8.369 8.172 1.024 1.00 96.00 110 ALA A O 1
ATOM 821 N N . SER A 1 111 ? -9.477 6.291 0.543 1.00 94.38 111 SER A N 1
ATOM 822 C CA . SER A 1 111 ? -10.477 7.016 -0.241 1.00 94.38 111 SER A CA 1
ATOM 823 C C . SER A 1 111 ? -11.380 7.838 0.679 1.00 94.38 111 SER A C 1
ATOM 825 O O . SER A 1 111 ? -12.054 7.302 1.562 1.00 94.38 111 SER A O 1
ATOM 827 N N . ALA A 1 112 ? -11.451 9.143 0.420 1.00 90.00 112 ALA A N 1
ATOM 828 C CA . ALA A 1 112 ? -12.382 10.039 1.102 1.00 90.00 112 ALA A CA 1
ATOM 829 C C . ALA A 1 112 ? -13.853 9.746 0.744 1.00 90.00 112 ALA A C 1
ATOM 831 O O . ALA A 1 112 ? -14.758 10.061 1.514 1.00 90.00 112 ALA A O 1
ATOM 832 N N . GLN A 1 113 ? -14.106 9.150 -0.426 1.00 92.75 113 GLN A N 1
ATOM 833 C CA . GLN A 1 113 ? -15.451 8.865 -0.933 1.00 92.75 113 GLN A CA 1
ATOM 834 C C . GLN A 1 113 ? -15.946 7.475 -0.529 1.00 92.75 113 GLN A C 1
ATOM 836 O O . GLN A 1 113 ? -17.153 7.271 -0.404 1.00 92.75 113 GLN A O 1
ATOM 841 N N . ASN A 1 114 ? -15.036 6.517 -0.336 1.00 94.94 114 ASN A N 1
ATOM 842 C CA . ASN A 1 114 ? -15.386 5.147 0.002 1.00 94.94 114 ASN A CA 1
ATOM 843 C C . ASN A 1 114 ? -14.466 4.595 1.103 1.00 94.94 114 ASN A C 1
ATOM 845 O O . ASN A 1 114 ? -13.340 4.190 0.818 1.00 94.94 114 ASN A O 1
ATOM 849 N N . PRO A 1 115 ? -14.946 4.461 2.352 1.00 94.50 115 PRO A N 1
ATOM 850 C CA . PRO A 1 115 ? -14.114 4.014 3.467 1.00 94.50 115 PRO A CA 1
ATOM 851 C C . PRO A 1 115 ? -13.627 2.563 3.324 1.00 94.50 115 PRO A C 1
ATOM 853 O O . PRO A 1 115 ? -12.747 2.139 4.068 1.00 94.50 115 PRO A O 1
ATOM 856 N N . ALA A 1 116 ? -14.176 1.779 2.392 1.00 95.06 116 ALA A N 1
ATOM 857 C CA . ALA A 1 116 ? -13.701 0.430 2.102 1.00 95.06 116 ALA A CA 1
ATOM 858 C C . ALA A 1 116 ? -12.537 0.391 1.095 1.00 95.06 116 ALA A C 1
ATOM 860 O O . ALA A 1 116 ? -11.997 -0.699 0.878 1.00 95.06 116 ALA A O 1
ATOM 861 N N . GLN A 1 117 ? -12.183 1.531 0.489 1.00 96.75 117 GLN A N 1
ATOM 862 C CA . GLN A 1 117 ? -11.138 1.666 -0.523 1.00 96.75 117 GLN A CA 1
ATOM 863 C C . GLN A 1 117 ? -9.898 2.370 0.023 1.00 96.75 117 GLN A C 1
ATOM 865 O O . GLN A 1 117 ? -9.984 3.398 0.696 1.00 96.75 117 GLN A O 1
ATOM 870 N N . CYS A 1 118 ? -8.734 1.819 -0.299 1.00 97.31 118 CYS A N 1
ATOM 871 C CA . CYS A 1 118 ? -7.443 2.428 -0.014 1.00 97.31 118 CYS A CA 1
ATOM 872 C C . CYS A 1 118 ? -6.368 1.885 -0.958 1.00 97.31 118 CYS A C 1
ATOM 874 O O . CYS A 1 118 ? -6.549 0.839 -1.590 1.00 97.31 118 CYS A O 1
ATOM 876 N N . SER A 1 119 ? -5.241 2.583 -1.044 1.00 97.62 119 SER A N 1
ATOM 877 C CA . SER A 1 119 ? -4.103 2.182 -1.863 1.00 97.62 119 SER A CA 1
ATOM 878 C C . SER A 1 119 ? -2.776 2.269 -1.124 1.00 97.62 119 SER A C 1
ATOM 880 O O . SER A 1 119 ? -2.611 3.041 -0.181 1.00 97.62 119 SER A O 1
ATOM 882 N N . LEU A 1 120 ? -1.824 1.460 -1.588 1.00 97.50 120 LEU A N 1
ATOM 883 C CA . LEU A 1 120 ? -0.405 1.586 -1.285 1.00 97.50 120 LEU A CA 1
ATOM 884 C C . LEU A 1 120 ? 0.343 1.819 -2.593 1.00 97.50 120 LEU A C 1
ATOM 886 O O . LEU A 1 120 ? 0.241 0.981 -3.484 1.00 97.50 120 LEU A O 1
ATOM 890 N N . SER A 1 121 ? 1.109 2.894 -2.717 1.00 96.88 121 SER A N 1
ATOM 891 C CA . SER A 1 121 ? 1.982 3.118 -3.871 1.00 96.88 121 SER A CA 1
ATOM 892 C C . SER A 1 121 ? 3.447 3.206 -3.465 1.00 96.88 121 SER A C 1
ATOM 894 O O . SER A 1 121 ? 3.783 3.538 -2.328 1.00 96.88 121 SER A O 1
ATOM 896 N N . LYS A 1 122 ? 4.343 2.860 -4.385 1.00 95.38 122 LYS A N 1
ATOM 897 C CA . LYS A 1 122 ? 5.783 3.026 -4.201 1.00 95.38 122 LYS A CA 1
ATOM 898 C C . LYS A 1 122 ? 6.418 3.486 -5.499 1.00 95.38 122 LYS A C 1
ATOM 900 O O . LYS A 1 122 ? 6.277 2.808 -6.518 1.00 95.38 122 LYS A O 1
ATOM 905 N N . LYS A 1 123 ? 7.186 4.570 -5.401 1.00 92.94 123 LYS A N 1
ATOM 906 C CA . LYS A 1 123 ? 8.010 5.090 -6.491 1.00 92.94 123 LYS A CA 1
ATOM 907 C C . LYS A 1 123 ? 9.045 4.059 -6.928 1.00 92.94 123 LYS A C 1
ATOM 909 O O . LYS A 1 123 ? 9.766 3.495 -6.100 1.00 92.94 123 LYS A O 1
ATOM 914 N N . LEU A 1 124 ? 9.108 3.836 -8.236 1.00 91.06 124 LEU A N 1
ATOM 915 C CA . LEU A 1 124 ? 10.045 2.940 -8.925 1.00 91.06 124 LEU A CA 1
ATOM 916 C C . LEU A 1 124 ? 11.187 3.706 -9.619 1.00 91.06 124 LEU A C 1
ATOM 918 O O . LEU A 1 124 ? 12.068 3.106 -10.231 1.00 91.06 124 LEU A O 1
ATOM 922 N N . GLY A 1 125 ? 11.154 5.033 -9.535 1.00 87.56 125 GLY A N 1
ATOM 923 C CA . GLY A 1 125 ? 12.066 5.971 -10.174 1.00 87.56 125 GLY A CA 1
ATOM 924 C C . GLY A 1 125 ? 11.526 7.386 -9.982 1.00 87.56 125 GLY A C 1
ATOM 925 O O . GLY A 1 125 ? 10.840 7.657 -8.993 1.00 87.56 125 GLY A O 1
ATOM 926 N N . TRP A 1 126 ? 11.800 8.273 -10.936 1.00 83.06 126 TRP A N 1
ATOM 927 C CA . TRP A 1 126 ? 11.219 9.619 -10.939 1.00 83.06 126 TRP A CA 1
ATOM 928 C C . TRP A 1 126 ? 9.695 9.564 -11.113 1.00 83.06 126 TRP A C 1
ATOM 930 O O . TRP A 1 126 ? 8.957 10.061 -10.262 1.00 83.06 126 TRP A O 1
ATOM 940 N N . ASP A 1 127 ? 9.233 8.943 -12.199 1.00 86.31 127 ASP A N 1
ATOM 941 C CA . ASP A 1 127 ? 7.824 8.976 -12.595 1.00 86.31 127 ASP A CA 1
ATOM 942 C C . ASP A 1 127 ? 7.031 7.743 -12.134 1.00 86.31 127 ASP A C 1
ATOM 944 O O . ASP A 1 127 ? 6.039 7.935 -11.420 1.00 86.31 127 ASP A O 1
ATOM 948 N N . PRO A 1 128 ? 7.440 6.496 -12.452 1.00 92.75 128 PRO A N 1
ATOM 949 C CA . PRO A 1 128 ? 6.543 5.361 -12.306 1.00 92.75 128 PRO A CA 1
ATOM 950 C C . PRO A 1 128 ? 6.329 4.923 -10.858 1.00 92.75 128 PRO A C 1
ATOM 952 O O . PRO A 1 128 ? 7.239 4.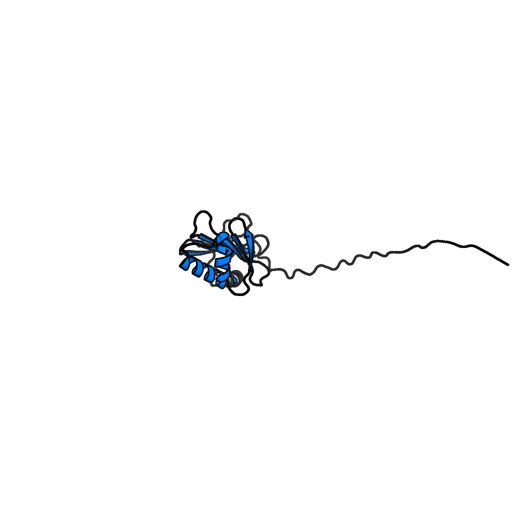967 -10.025 1.00 92.75 128 PRO A O 1
ATOM 955 N N . ASP A 1 129 ? 5.132 4.404 -10.598 1.00 94.75 129 ASP A N 1
ATOM 956 C CA . ASP A 1 129 ? 4.710 3.829 -9.326 1.00 94.75 129 ASP A CA 1
ATOM 957 C C . ASP A 1 129 ? 4.204 2.394 -9.496 1.00 94.75 129 ASP A C 1
ATOM 959 O O . ASP A 1 129 ? 3.489 2.058 -10.443 1.00 94.75 129 ASP A O 1
ATOM 963 N N . LEU A 1 130 ? 4.503 1.550 -8.509 1.00 96.19 130 LEU A N 1
ATOM 964 C CA . LEU A 1 130 ? 3.757 0.317 -8.284 1.00 96.19 130 LEU A CA 1
ATOM 965 C C . LEU A 1 130 ? 2.658 0.593 -7.262 1.00 96.19 130 LEU A C 1
ATOM 967 O O . LEU A 1 130 ? 2.956 0.985 -6.135 1.00 96.19 130 LEU A O 1
ATOM 971 N N . VAL A 1 131 ? 1.405 0.351 -7.636 1.00 97.50 131 VAL A N 1
ATOM 972 C CA . VAL A 1 131 ? 0.226 0.665 -6.825 1.00 97.50 131 VAL A CA 1
ATOM 973 C C . VAL A 1 131 ? -0.558 -0.603 -6.508 1.00 97.50 131 VAL A C 1
ATOM 975 O O . VAL A 1 131 ? -1.025 -1.303 -7.399 1.00 97.50 131 VAL A O 1
ATOM 978 N N . TYR A 1 132 ? -0.755 -0.892 -5.230 1.00 98.25 132 TYR A N 1
ATOM 979 C CA . TYR A 1 132 ? -1.752 -1.833 -4.739 1.00 98.25 132 TYR A CA 1
ATOM 980 C C . TYR A 1 132 ? -3.041 -1.069 -4.454 1.00 98.25 132 TYR A C 1
ATOM 982 O O . TYR A 1 132 ? -3.035 -0.161 -3.624 1.00 98.25 132 TYR A O 1
ATOM 990 N N . LYS A 1 133 ? -4.144 -1.430 -5.109 1.00 97.94 133 LYS A N 1
ATOM 991 C CA . LYS A 1 133 ? -5.473 -0.857 -4.848 1.00 97.94 133 LYS A CA 1
ATOM 992 C C . LYS A 1 133 ? -6.363 -1.913 -4.212 1.00 97.94 133 LYS A C 1
ATOM 994 O O . LYS A 1 133 ? -6.430 -3.046 -4.693 1.00 97.94 133 LYS A O 1
ATOM 999 N N . LEU A 1 134 ? -7.024 -1.535 -3.127 1.00 96.56 134 LEU A N 1
ATOM 1000 C CA . LEU A 1 134 ? -7.993 -2.349 -2.413 1.00 96.56 134 LEU A CA 1
ATOM 1001 C C . LEU A 1 134 ? -9.390 -1.791 -2.678 1.00 96.56 134 LEU A C 1
ATOM 1003 O O . LEU A 1 134 ? -9.692 -0.667 -2.293 1.00 96.56 134 LEU A O 1
ATOM 1007 N N . ASP A 1 135 ? -10.241 -2.607 -3.289 1.00 92.31 135 ASP A N 1
ATOM 1008 C CA . ASP A 1 135 ? -11.611 -2.285 -3.674 1.00 92.31 135 ASP A CA 1
ATOM 1009 C C . ASP A 1 135 ? -12.586 -3.203 -2.940 1.00 92.31 135 ASP A C 1
ATOM 1011 O O . ASP A 1 135 ? -13.006 -4.258 -3.429 1.00 92.31 135 ASP A O 1
ATOM 1015 N N . GLY A 1 136 ? -12.917 -2.832 -1.700 1.00 87.56 136 GLY A N 1
ATOM 1016 C CA . GLY A 1 136 ? -13.770 -3.656 -0.851 1.00 87.56 136 GLY A CA 1
ATOM 1017 C C . GLY A 1 136 ? -13.109 -5.003 -0.544 1.00 87.56 136 GLY A C 1
ATOM 1018 O O . GLY A 1 136 ? -12.139 -5.065 0.211 1.00 87.56 136 GLY A O 1
ATOM 1019 N N . ALA A 1 137 ? -13.649 -6.096 -1.078 1.00 88.00 137 ALA A N 1
ATOM 1020 C CA . ALA A 1 137 ? -13.103 -7.439 -0.858 1.00 88.00 137 ALA A CA 1
ATOM 1021 C C . ALA A 1 137 ? -12.001 -7.834 -1.860 1.00 88.00 137 ALA A C 1
ATOM 1023 O O . ALA A 1 137 ? -11.338 -8.847 -1.654 1.00 88.00 137 ALA A O 1
ATOM 1024 N N . SER A 1 138 ? -11.812 -7.066 -2.936 1.00 93.25 138 SER A N 1
ATOM 1025 C CA . SER A 1 138 ? -10.837 -7.372 -3.989 1.00 93.25 138 SER A CA 1
ATOM 1026 C C . SER A 1 138 ? -9.616 -6.473 -3.886 1.00 93.25 138 SER A C 1
ATOM 1028 O O . SER A 1 138 ? -9.719 -5.340 -3.425 1.00 93.25 138 SER A O 1
ATOM 1030 N N . ALA A 1 139 ? -8.464 -6.962 -4.340 1.00 95.88 139 ALA A N 1
ATOM 1031 C CA . ALA A 1 139 ? -7.260 -6.154 -4.435 1.00 95.88 139 ALA A CA 1
ATOM 1032 C C . ALA A 1 139 ? -6.456 -6.470 -5.691 1.00 95.88 139 ALA A C 1
ATOM 1034 O O . ALA A 1 139 ? -6.398 -7.624 -6.133 1.00 95.88 139 ALA A O 1
ATOM 1035 N N . HIS A 1 140 ? -5.827 -5.445 -6.258 1.00 97.50 140 HIS A N 1
ATOM 1036 C CA . HIS A 1 140 ? -5.120 -5.534 -7.529 1.00 97.50 140 HIS A CA 1
ATOM 1037 C C . HIS A 1 140 ? -3.845 -4.694 -7.520 1.00 97.50 140 HIS A C 1
ATOM 1039 O O . HIS A 1 140 ? -3.796 -3.622 -6.920 1.00 97.50 140 HIS A O 1
ATOM 1045 N N . TRP A 1 141 ? -2.829 -5.184 -8.227 1.00 97.88 141 TRP A N 1
ATOM 1046 C CA . TRP A 1 141 ? -1.613 -4.437 -8.513 1.00 97.88 141 TRP A CA 1
ATOM 1047 C C . TRP A 1 141 ? -1.756 -3.692 -9.836 1.00 97.88 141 TRP A C 1
ATOM 1049 O O . TRP A 1 141 ? -2.290 -4.227 -10.810 1.00 97.88 141 TRP A O 1
ATOM 1059 N N . PHE A 1 142 ? -1.254 -2.468 -9.866 1.00 96.62 142 PHE A N 1
ATOM 1060 C CA . PHE A 1 142 ? -1.205 -1.602 -11.028 1.00 96.62 142 PHE A CA 1
ATOM 1061 C C . PHE A 1 142 ? 0.197 -1.030 -11.173 1.00 96.62 142 PHE A C 1
ATOM 1063 O O . PHE A 1 142 ? 0.835 -0.669 -10.187 1.00 96.62 142 PHE A O 1
ATOM 1070 N N . PHE A 1 143 ? 0.655 -0.928 -12.408 1.00 95.06 143 PHE A N 1
ATOM 1071 C CA . PHE A 1 143 ? 1.794 -0.111 -12.775 1.00 95.06 143 PHE A CA 1
ATOM 1072 C C . PHE A 1 143 ? 1.270 1.220 -13.306 1.00 95.06 143 PHE A C 1
ATOM 1074 O O . PHE A 1 143 ? 0.528 1.234 -14.292 1.00 95.06 143 PHE A O 1
ATOM 1081 N N . SER A 1 144 ? 1.652 2.310 -12.649 1.00 93.88 144 SER A N 1
ATOM 1082 C CA . SER A 1 144 ? 1.380 3.669 -13.103 1.00 93.88 144 SER A CA 1
ATOM 1083 C C . SER A 1 144 ? 2.656 4.221 -13.738 1.00 93.88 144 SER A C 1
ATOM 1085 O O . SER A 1 144 ? 3.661 4.320 -13.033 1.00 93.88 144 SER A O 1
ATOM 1087 N N . PRO A 1 145 ? 2.681 4.527 -15.045 1.00 90.75 145 PRO A N 1
ATOM 1088 C CA . PRO A 1 145 ? 3.898 4.988 -15.718 1.00 90.75 145 PRO A CA 1
ATOM 1089 C C . PRO A 1 145 ? 4.294 6.423 -15.340 1.00 90.75 145 PRO A C 1
ATOM 1091 O O . PRO A 1 145 ? 5.469 6.772 -15.435 1.00 90.75 145 PRO A O 1
ATOM 1094 N N . GLY A 1 146 ? 3.339 7.239 -14.879 1.00 86.31 146 GLY A N 1
ATOM 1095 C CA . GLY A 1 146 ? 3.578 8.623 -14.453 1.00 86.31 146 GLY A CA 1
ATOM 1096 C C . GLY A 1 146 ? 3.791 9.626 -15.596 1.00 86.31 146 GLY A C 1
ATOM 1097 O O . GLY A 1 146 ? 4.034 10.799 -15.336 1.00 86.31 146 GLY A O 1
ATOM 1098 N N . ASP A 1 147 ? 3.655 9.198 -16.851 1.00 83.06 147 ASP A N 1
ATOM 1099 C CA . ASP A 1 147 ? 3.847 10.004 -18.066 1.00 83.06 147 ASP A CA 1
ATOM 1100 C C . ASP A 1 147 ? 2.529 10.487 -18.705 1.00 83.06 147 ASP A C 1
ATOM 1102 O O . ASP A 1 147 ? 2.526 11.076 -19.787 1.00 83.06 147 ASP A O 1
ATOM 1106 N N . GLY A 1 148 ? 1.407 10.274 -18.015 1.00 82.38 148 GLY A N 1
ATOM 1107 C CA . GLY A 1 148 ? 0.064 10.610 -18.486 1.00 82.38 148 GLY A CA 1
ATOM 1108 C C . GLY A 1 148 ? -0.646 9.477 -19.226 1.00 82.38 148 GLY A C 1
ATOM 1109 O O . GLY A 1 148 ? -1.815 9.652 -19.573 1.00 82.38 148 GLY A O 1
ATOM 1110 N N . GLU A 1 149 ? 0.007 8.330 -19.445 1.00 85.06 149 GLU A N 1
ATOM 1111 C CA . GLU A 1 149 ? -0.687 7.104 -19.844 1.00 85.06 149 GLU A CA 1
ATOM 1112 C C . GLU A 1 149 ? -1.511 6.512 -18.686 1.00 85.06 149 GLU A C 1
ATOM 1114 O O . GLU A 1 149 ? -1.274 6.784 -17.506 1.00 85.06 149 GLU A O 1
ATOM 1119 N N . ASP A 1 150 ? -2.492 5.677 -19.040 1.00 87.12 150 ASP A N 1
ATOM 1120 C CA . ASP A 1 150 ? -3.370 5.021 -18.074 1.00 87.12 150 ASP A CA 1
ATOM 1121 C C . ASP A 1 150 ? -2.617 4.005 -17.198 1.00 87.12 150 ASP A C 1
ATOM 1123 O O . ASP A 1 150 ? -1.763 3.241 -17.662 1.00 87.12 150 ASP A O 1
ATOM 1127 N N . ASP A 1 151 ? -3.027 3.915 -15.929 1.00 91.38 151 ASP A N 1
ATOM 1128 C CA . ASP A 1 151 ? -2.618 2.837 -15.030 1.00 91.38 151 ASP A CA 1
ATOM 1129 C C . ASP A 1 151 ? -2.942 1.470 -15.645 1.00 91.38 151 ASP A C 1
ATOM 1131 O O . ASP A 1 151 ? -4.083 1.172 -16.018 1.00 91.38 151 ASP A O 1
ATOM 1135 N N . ARG A 1 152 ? -1.961 0.569 -15.653 1.00 91.81 152 ARG A N 1
ATOM 1136 C CA . ARG A 1 152 ? -2.144 -0.794 -16.161 1.00 91.81 152 ARG A CA 1
ATOM 1137 C C . ARG A 1 152 ? -2.193 -1.783 -15.019 1.00 91.81 152 ARG A C 1
ATOM 1139 O O . ARG A 1 152 ? -1.263 -1.860 -14.222 1.00 91.81 152 ARG A O 1
ATOM 1146 N N . ARG A 1 153 ? -3.248 -2.594 -14.961 1.00 94.94 153 ARG A N 1
ATOM 1147 C CA . ARG A 1 153 ? -3.29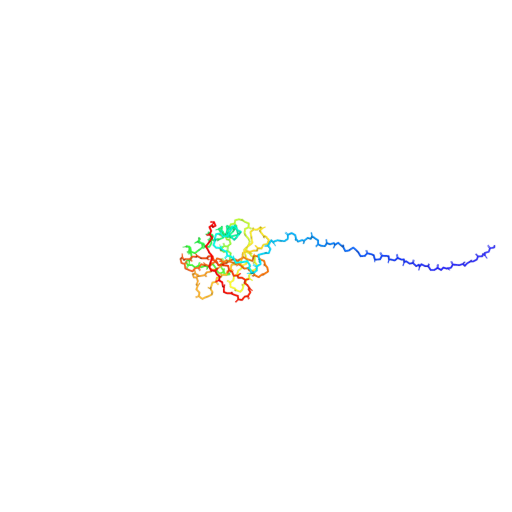4 -3.731 -14.036 1.00 94.94 153 ARG A CA 1
ATOM 1148 C C . ARG A 1 153 ? -2.194 -4.730 -14.402 1.00 94.94 153 ARG A C 1
ATOM 1150 O O . ARG A 1 153 ? -2.081 -5.105 -15.564 1.00 94.94 153 ARG A O 1
ATOM 1157 N N . VAL A 1 154 ? -1.449 -5.188 -13.402 1.00 94.50 154 VAL A N 1
ATOM 1158 C CA . VAL A 1 154 ? -0.418 -6.223 -13.536 1.00 94.50 154 VAL A CA 1
ATOM 1159 C C . VAL A 1 154 ? -0.719 -7.393 -12.602 1.00 94.50 154 VAL A C 1
ATOM 1161 O O . VAL A 1 154 ? -1.220 -7.217 -11.488 1.00 94.50 154 VAL A O 1
ATOM 1164 N N . VAL A 1 155 ? -0.432 -8.609 -13.052 1.00 95.81 155 VAL A N 1
ATOM 1165 C CA . VAL A 1 155 ? -0.516 -9.826 -12.238 1.00 95.81 155 VAL A CA 1
ATOM 1166 C C . VAL A 1 155 ? 0.868 -10.123 -11.679 1.00 95.81 155 VAL A C 1
ATOM 1168 O O . VAL A 1 155 ? 1.778 -10.453 -12.432 1.00 95.81 155 VAL A O 1
ATOM 1171 N N . LEU A 1 156 ? 1.033 -10.009 -10.363 1.00 94.31 156 LEU A N 1
ATOM 1172 C CA . LEU A 1 156 ? 2.285 -10.296 -9.660 1.00 94.31 156 L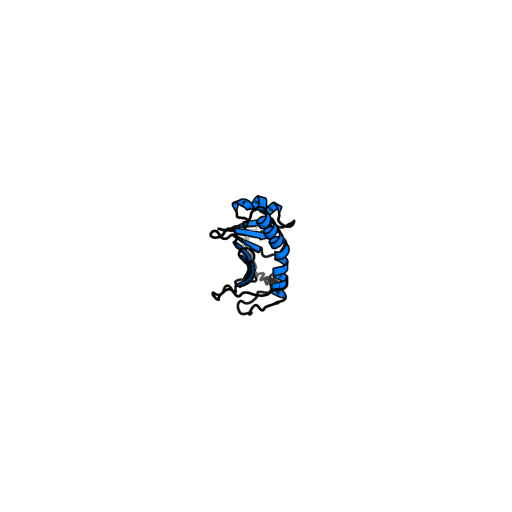EU A CA 1
ATOM 1173 C C . LEU A 1 156 ? 2.101 -11.494 -8.724 1.00 94.31 156 LEU A C 1
ATOM 1175 O O . LEU A 1 156 ? 0.996 -11.709 -8.226 1.00 94.31 156 LEU A O 1
ATOM 1179 N N . ASP A 1 157 ? 3.195 -12.207 -8.445 1.00 92.75 157 ASP A N 1
ATOM 1180 C CA . ASP A 1 157 ? 3.235 -13.369 -7.540 1.00 92.75 157 ASP A CA 1
ATOM 1181 C C . ASP A 1 157 ? 4.095 -13.055 -6.283 1.00 92.75 157 ASP A C 1
ATOM 1183 O O . ASP A 1 157 ? 5.192 -13.619 -6.115 1.00 92.75 157 ASP A O 1
ATOM 1187 N N . PRO A 1 158 ? 3.669 -12.084 -5.441 1.00 85.69 158 PRO A N 1
ATOM 1188 C CA . PRO A 1 158 ? 4.419 -11.650 -4.268 1.00 85.69 158 PRO A CA 1
ATOM 1189 C C . PRO A 1 158 ? 4.469 -12.738 -3.192 1.00 85.69 158 PRO A C 1
ATOM 1191 O O . PRO A 1 158 ? 3.428 -13.343 -2.872 1.00 85.69 158 PRO A O 1
#

Secondary structure (DSSP, 8-state):
---------------------------------TTS---TT-HHHHHHHHHHHHHHHHHHHHHHHHSS---GGGHHHHHHHSPTT-EEEEEPSSEEEEESSSSSPEEEEE-SS-TTEEEEEEESSSS-EEEEEEETTEEEEEEE-SSSSPPEEE----

Radius of gyration: 26.59 Å; chains: 1; bounding box: 92×68×38 Å

pLDDT: mean 82.22, std 19.8, range [37.56, 98.25]